Protein AF-A0A7C7WTD2-F1 (afdb_monomer_lite)

Radius of gyration: 19.07 Å; chains: 1; bounding box: 43×32×50 Å

Foldseek 3Di:
DLDDDDCCQFFNPDVVLVVQPQAFDPDDDDDDPVNPRGGRHGRPWDWFQADPVRTTGTPVCVPVSPCVVVDDDDPPDDDPDDGRQLVVCCQFFVGSDPDGHGPQRVCCVPVNAPDPPDDSDDDDDDPPPD

Sequence (130 aa):
MSGGLSHIDSFDPKPRLAAEAGRPMPFQTERTMFNEDGNILPSPWEFTRYGQSGIPVSALFPHIGSVADELTIIRSMTAPFMEHAQANFYFHAGMPFNGFPSMGAWVTYGLGTENQNLPGYVVMLDDSAD

Secondary structure (DSSP, 8-state):
--S---GGGTT---HHHHHTTTSPPSSPPPP-SS---------SS-EEEETTTTEEEETT-TTGGGGGGG---------S---HHHHHHHHHHSSSSTTSPPHHHHHHHHH--S-SSS-S--PPPPTT--

pLDDT: mean 88.41, std 10.91, range [38.16, 97.5]

Structure (mmCIF, N/CA/C/O backbone):
data_AF-A0A7C7WTD2-F1
#
_entry.id   AF-A0A7C7WTD2-F1
#
loop_
_atom_site.group_PDB
_atom_site.id
_atom_site.type_symbol
_atom_site.label_atom_id
_atom_site.label_alt_id
_atom_site.label_comp_id
_atom_site.label_asym_id
_atom_site.label_entity_id
_atom_site.label_seq_id
_atom_site.pdbx_PDB_ins_code
_atom_site.Cartn_x
_atom_site.Cartn_y
_atom_site.Cartn_z
_atom_site.occupancy
_atom_site.B_iso_or_equiv
_atom_site.auth_seq_id
_atom_site.auth_comp_id
_atom_site.auth_asym_id
_atom_site.auth_atom_id
_atom_site.pdbx_PDB_model_num
ATOM 1 N N . MET A 1 1 ? 5.281 -3.743 13.782 1.00 48.59 1 MET A N 1
ATOM 2 C CA . MET A 1 1 ? 5.726 -3.972 12.383 1.00 48.59 1 MET A CA 1
ATOM 3 C C . MET A 1 1 ? 6.275 -2.679 11.781 1.00 48.59 1 MET A C 1
ATOM 5 O O . MET A 1 1 ? 5.511 -1.800 11.403 1.00 48.59 1 MET A O 1
ATOM 9 N N . SER A 1 2 ? 7.603 -2.541 11.735 1.00 60.09 2 SER A N 1
ATOM 10 C CA . SER A 1 2 ? 8.259 -1.472 10.972 1.00 60.09 2 SER A CA 1
ATOM 11 C C . SER A 1 2 ? 8.336 -1.912 9.512 1.00 60.09 2 SER A C 1
ATOM 13 O O . SER A 1 2 ? 9.241 -2.643 9.121 1.00 60.09 2 SER A O 1
ATOM 15 N N . GLY A 1 3 ? 7.306 -1.587 8.738 1.00 67.12 3 GLY A N 1
ATOM 16 C CA . GLY A 1 3 ? 7.236 -1.936 7.324 1.00 67.12 3 GLY A CA 1
ATOM 17 C C . GLY A 1 3 ? 5.846 -2.364 6.884 1.00 67.12 3 GLY A C 1
ATOM 18 O O . GLY A 1 3 ? 4.948 -2.604 7.688 1.00 67.12 3 GLY A O 1
ATOM 19 N N . GLY A 1 4 ? 5.685 -2.458 5.572 1.00 77.38 4 GLY A N 1
ATOM 20 C CA . GLY A 1 4 ? 4.455 -2.885 4.933 1.00 77.38 4 GLY A CA 1
ATOM 21 C C . GLY A 1 4 ? 4.760 -3.823 3.782 1.00 77.38 4 GLY A C 1
ATOM 22 O O . GLY A 1 4 ? 5.856 -3.832 3.222 1.00 77.38 4 GLY A O 1
ATOM 23 N N . LEU A 1 5 ? 3.759 -4.611 3.431 1.00 86.56 5 LEU A N 1
ATOM 24 C CA . LEU A 1 5 ? 3.764 -5.390 2.211 1.00 86.56 5 LEU A CA 1
ATOM 25 C C . LEU A 1 5 ? 3.877 -4.448 0.996 1.00 86.56 5 LEU A C 1
ATOM 27 O O . LEU A 1 5 ? 3.161 -3.450 0.895 1.00 86.56 5 LEU A O 1
ATOM 31 N N . SER A 1 6 ? 4.759 -4.786 0.059 1.00 91.19 6 SER A N 1
ATOM 32 C CA . SER A 1 6 ? 4.933 -4.041 -1.187 1.00 91.19 6 SER A CA 1
ATOM 33 C C . SER A 1 6 ? 3.652 -4.073 -2.031 1.00 91.19 6 SER A C 1
ATOM 35 O O . SER A 1 6 ? 3.179 -5.131 -2.451 1.00 91.19 6 SER A O 1
ATOM 37 N N . HIS A 1 7 ? 3.073 -2.902 -2.300 1.00 92.44 7 HIS A N 1
ATOM 38 C CA . HIS A 1 7 ? 1.828 -2.788 -3.067 1.00 92.44 7 HIS A CA 1
ATOM 39 C C . HIS A 1 7 ? 1.980 -3.284 -4.516 1.00 92.44 7 HIS A C 1
ATOM 41 O O . HIS A 1 7 ? 1.066 -3.930 -5.040 1.00 92.44 7 HIS A O 1
ATOM 47 N N . ILE A 1 8 ? 3.148 -3.043 -5.128 1.00 95.31 8 ILE A N 1
ATOM 48 C CA . ILE A 1 8 ? 3.474 -3.490 -6.491 1.00 95.31 8 ILE A CA 1
ATOM 49 C C . ILE A 1 8 ? 3.602 -5.009 -6.604 1.00 95.31 8 ILE A C 1
ATOM 51 O O . ILE A 1 8 ? 3.392 -5.547 -7.687 1.00 95.31 8 ILE A O 1
ATOM 55 N N . ASP A 1 9 ? 3.887 -5.683 -5.488 1.00 95.94 9 ASP A N 1
ATOM 56 C CA . ASP A 1 9 ? 3.995 -7.140 -5.396 1.00 95.94 9 ASP A CA 1
ATOM 57 C C . ASP A 1 9 ? 2.685 -7.817 -4.996 1.00 95.94 9 ASP A C 1
ATOM 59 O O . ASP A 1 9 ? 2.628 -9.041 -4.949 1.00 95.94 9 ASP A O 1
ATOM 63 N N . SER A 1 10 ? 1.635 -7.041 -4.711 1.00 95.31 10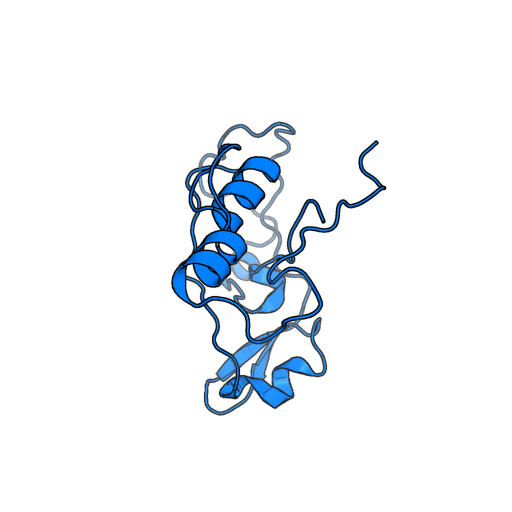 SER A N 1
ATOM 64 C CA . SER A 1 10 ? 0.427 -7.553 -4.057 1.00 95.31 10 SER A CA 1
ATOM 65 C C . SER A 1 10 ? -0.822 -7.393 -4.904 1.00 95.31 10 SER A C 1
ATOM 67 O O . SER A 1 10 ? -1.360 -8.375 -5.414 1.00 95.31 10 SER A O 1
ATOM 69 N N . PHE A 1 11 ? -1.268 -6.147 -5.080 1.00 95.62 11 PHE A N 1
ATOM 70 C CA . PHE A 1 11 ? -2.550 -5.830 -5.714 1.00 95.62 11 PHE A CA 1
ATOM 71 C C . PHE A 1 11 ? -2.427 -4.770 -6.807 1.00 95.62 11 PHE A C 1
ATOM 73 O O . PHE A 1 11 ? -3.434 -4.403 -7.403 1.00 95.62 11 PHE A O 1
ATOM 80 N N . ASP A 1 12 ? -1.231 -4.236 -7.068 1.00 95.50 12 ASP A N 1
ATOM 81 C CA . ASP A 1 12 ? -1.025 -3.125 -8.000 1.00 95.50 12 ASP A CA 1
ATOM 82 C C . ASP A 1 12 ? 0.201 -3.339 -8.905 1.00 95.50 12 ASP A C 1
ATOM 84 O O . ASP A 1 12 ? 1.151 -2.551 -8.859 1.00 95.50 12 ASP A O 1
ATOM 88 N N . PRO A 1 13 ? 0.199 -4.399 -9.742 1.00 95.69 13 PRO A N 1
ATOM 89 C CA . PRO A 1 13 ? 1.320 -4.678 -10.626 1.00 95.69 13 PRO A CA 1
ATOM 90 C C . PRO A 1 13 ? 1.576 -3.486 -11.547 1.00 95.69 13 PRO A C 1
ATOM 92 O O . PRO A 1 13 ? 0.646 -2.902 -12.115 1.00 95.69 13 PRO A O 1
ATOM 95 N N . LYS A 1 14 ? 2.853 -3.140 -11.723 1.00 95.50 14 LYS A N 1
ATOM 96 C CA . LYS A 1 14 ? 3.305 -2.046 -12.591 1.00 95.50 14 LYS A CA 1
ATOM 97 C C . LYS A 1 14 ? 3.999 -2.629 -13.828 1.00 95.50 14 LYS A C 1
ATOM 99 O O . LYS A 1 14 ? 5.190 -2.923 -13.759 1.00 95.50 14 LYS A O 1
ATOM 104 N N . PRO A 1 15 ? 3.313 -2.762 -14.984 1.00 94.88 15 PRO A N 1
ATOM 105 C CA . PRO A 1 15 ? 3.875 -3.420 -16.171 1.00 94.88 15 PRO A CA 1
ATOM 106 C C . PRO A 1 15 ? 5.187 -2.807 -16.675 1.00 94.88 15 PRO A C 1
ATOM 108 O O . PRO A 1 15 ? 6.030 -3.509 -17.228 1.00 94.88 15 PRO A O 1
ATOM 111 N N . ARG A 1 16 ? 5.392 -1.502 -16.447 1.00 95.56 16 ARG A N 1
ATOM 112 C CA . ARG A 1 16 ? 6.645 -0.819 -16.793 1.00 95.56 16 ARG A CA 1
ATOM 113 C C . ARG A 1 16 ? 7.862 -1.378 -16.053 1.00 95.56 16 ARG A C 1
ATOM 115 O O . ARG A 1 16 ? 8.929 -1.412 -16.647 1.00 95.56 16 ARG A O 1
ATOM 122 N N . LEU A 1 17 ? 7.703 -1.870 -14.819 1.00 95.12 17 LEU A N 1
ATOM 123 C CA . LEU A 1 17 ? 8.809 -2.485 -14.075 1.00 95.12 17 LEU A CA 1
ATOM 124 C C . LEU A 1 17 ? 9.313 -3.758 -14.767 1.00 95.12 17 LEU A C 1
ATOM 126 O O . LEU A 1 17 ? 10.513 -3.994 -14.813 1.00 95.12 17 LEU A O 1
ATOM 130 N N . ALA A 1 18 ? 8.411 -4.542 -15.366 1.00 95.06 18 ALA A N 1
ATOM 131 C CA . ALA A 1 18 ? 8.780 -5.702 -16.176 1.00 95.06 18 ALA A CA 1
ATOM 132 C C . ALA A 1 18 ? 9.401 -5.301 -17.520 1.00 95.06 18 ALA A C 1
ATOM 134 O O . ALA A 1 18 ? 10.405 -5.875 -17.929 1.00 95.06 18 ALA A O 1
ATOM 135 N N . ALA A 1 19 ? 8.841 -4.293 -18.194 1.00 96.62 19 ALA A N 1
ATOM 136 C CA . ALA A 1 19 ? 9.348 -3.830 -19.487 1.00 96.62 19 ALA A CA 1
ATOM 137 C C . ALA A 1 19 ? 10.749 -3.192 -19.405 1.00 96.62 19 ALA A C 1
ATOM 139 O O . ALA A 1 19 ? 11.513 -3.236 -20.370 1.00 96.62 19 ALA A O 1
ATOM 140 N N . GLU A 1 20 ? 11.077 -2.579 -18.269 1.00 96.50 20 GLU A N 1
ATOM 141 C CA . GLU A 1 20 ? 12.330 -1.856 -18.039 1.00 96.50 20 GLU A CA 1
ATOM 142 C C . GLU A 1 20 ? 13.280 -2.614 -17.089 1.00 96.50 20 GLU A C 1
ATOM 144 O O . GLU A 1 20 ? 14.278 -2.052 -16.643 1.00 96.50 20 GLU A O 1
ATOM 149 N N . ALA A 1 21 ? 13.003 -3.892 -16.804 1.00 96.19 21 ALA A N 1
ATOM 150 C CA . ALA A 1 21 ? 13.777 -4.714 -15.876 1.00 96.19 21 ALA A CA 1
ATOM 151 C C . ALA A 1 21 ? 15.287 -4.685 -16.179 1.00 96.19 21 ALA A C 1
ATOM 153 O O . ALA A 1 21 ? 15.720 -4.851 -17.322 1.00 96.19 21 ALA A O 1
ATOM 154 N N . GLY A 1 22 ? 16.097 -4.472 -15.140 1.00 95.50 22 GLY A N 1
ATOM 155 C CA . GLY A 1 22 ? 17.556 -4.420 -15.235 1.00 95.50 22 GLY A CA 1
ATOM 156 C C . GLY A 1 22 ? 18.130 -3.116 -15.802 1.00 95.50 22 GLY A C 1
ATOM 157 O O . GLY A 1 22 ? 19.351 -2.979 -15.848 1.00 95.50 22 GLY A O 1
ATOM 158 N N . ARG A 1 23 ? 17.298 -2.149 -16.208 1.00 95.25 23 ARG A N 1
ATOM 159 C CA . ARG A 1 23 ? 17.757 -0.804 -16.594 1.00 95.25 23 ARG A CA 1
ATOM 160 C C . ARG A 1 23 ? 17.970 0.077 -15.357 1.00 95.25 23 ARG A C 1
ATOM 162 O O . ARG A 1 23 ? 17.316 -0.160 -14.341 1.00 95.25 23 ARG A O 1
ATOM 169 N N . PRO A 1 24 ? 18.833 1.103 -15.431 1.00 92.19 24 PRO A N 1
ATOM 170 C CA . PRO A 1 24 ? 18.913 2.113 -14.381 1.00 92.19 24 PRO A CA 1
ATOM 171 C C . PRO A 1 24 ? 17.598 2.898 -14.272 1.00 92.19 24 PRO A C 1
ATOM 173 O O . PRO A 1 24 ? 16.812 2.950 -15.224 1.00 92.19 24 PRO A O 1
ATOM 176 N N . MET A 1 25 ? 17.375 3.537 -13.123 1.00 89.50 25 MET A N 1
ATOM 177 C CA . MET A 1 25 ? 16.205 4.389 -12.905 1.00 89.50 25 MET A CA 1
ATOM 178 C C . MET A 1 25 ? 16.154 5.526 -13.945 1.00 89.50 25 MET A C 1
ATOM 180 O O . MET A 1 25 ? 17.160 6.202 -14.167 1.00 89.50 25 MET A O 1
ATOM 184 N N . PRO A 1 26 ? 15.000 5.770 -14.597 1.00 89.50 26 PRO A N 1
ATOM 185 C CA . PRO A 1 26 ? 14.894 6.728 -15.699 1.00 89.50 26 PRO A CA 1
ATOM 186 C C . PRO A 1 26 ? 14.736 8.180 -15.215 1.00 89.50 26 PRO A C 1
ATOM 188 O O . PRO A 1 26 ? 14.481 9.077 -16.016 1.00 89.50 26 PRO A O 1
ATOM 191 N N . PHE A 1 27 ? 14.842 8.411 -13.908 1.00 87.69 27 PHE A N 1
ATOM 192 C CA . PHE A 1 27 ? 14.737 9.708 -13.253 1.00 87.69 27 PHE A CA 1
ATOM 193 C C . PHE A 1 27 ? 15.761 9.807 -12.125 1.00 87.69 27 PHE A C 1
ATOM 195 O O . PHE A 1 27 ? 16.271 8.796 -11.643 1.00 87.69 27 PHE A O 1
ATOM 202 N N . GLN A 1 28 ? 16.041 11.039 -11.705 1.00 83.81 28 GLN A N 1
ATOM 203 C CA . GLN A 1 28 ? 16.907 11.296 -10.567 1.00 83.81 28 GLN A CA 1
ATOM 204 C C . GLN A 1 28 ? 16.250 10.764 -9.291 1.00 83.81 28 GLN A C 1
ATOM 206 O O . GLN A 1 28 ? 15.139 11.156 -8.938 1.00 83.81 28 GLN A O 1
ATOM 211 N N . THR A 1 29 ? 16.940 9.848 -8.629 1.00 79.19 29 THR A N 1
ATOM 212 C CA . THR A 1 29 ? 16.598 9.322 -7.313 1.00 79.19 29 THR A CA 1
ATOM 213 C C . THR A 1 29 ? 16.949 10.356 -6.249 1.00 79.19 29 THR A C 1
ATOM 215 O O . THR A 1 29 ? 18.011 10.984 -6.275 1.00 79.19 29 THR A O 1
ATOM 218 N N . GLU A 1 30 ? 16.024 10.573 -5.318 1.00 77.88 30 GLU A N 1
ATOM 219 C CA . GLU A 1 30 ? 16.299 11.386 -4.139 1.00 77.88 30 GLU A CA 1
ATOM 220 C C . GLU A 1 30 ? 17.235 10.626 -3.203 1.00 77.88 30 GLU A C 1
ATOM 222 O O . GLU A 1 30 ? 17.153 9.404 -3.064 1.00 77.88 30 GLU A O 1
ATOM 227 N N . ARG A 1 31 ? 18.126 11.363 -2.539 1.00 73.12 31 ARG A N 1
ATOM 228 C CA . ARG A 1 31 ? 19.125 10.773 -1.651 1.00 73.12 31 ARG A CA 1
ATOM 229 C C . ARG A 1 31 ? 18.433 10.079 -0.472 1.00 73.12 31 ARG A C 1
ATOM 231 O O . ARG A 1 31 ? 17.762 10.736 0.321 1.00 73.12 31 ARG A O 1
ATOM 238 N N . THR A 1 32 ? 18.636 8.773 -0.325 1.00 71.94 32 THR A N 1
ATOM 239 C CA . THR A 1 32 ? 18.149 7.996 0.825 1.00 71.94 32 THR A CA 1
ATOM 240 C C . THR A 1 32 ? 19.272 7.776 1.846 1.00 71.94 32 THR A C 1
ATOM 242 O O . THR A 1 32 ? 20.418 8.191 1.652 1.00 71.94 32 THR A O 1
ATOM 245 N N . MET A 1 33 ? 18.968 7.126 2.973 1.00 64.38 33 MET A N 1
ATOM 246 C CA . MET A 1 33 ? 19.981 6.788 3.980 1.00 64.38 33 MET A CA 1
ATOM 247 C C . MET A 1 33 ? 21.064 5.846 3.423 1.00 64.38 33 MET A C 1
ATOM 249 O O . MET A 1 33 ? 22.231 5.983 3.783 1.00 64.38 33 MET A O 1
ATOM 253 N N . PHE A 1 34 ? 20.688 4.937 2.516 1.00 70.38 34 PHE A N 1
ATOM 254 C CA . PHE A 1 34 ? 21.571 3.893 1.986 1.00 70.38 34 PHE A CA 1
ATOM 255 C C . PHE A 1 34 ? 22.242 4.282 0.657 1.00 70.38 34 PHE A C 1
ATOM 257 O O . PHE A 1 34 ? 23.377 3.886 0.428 1.00 70.38 34 PHE A O 1
ATOM 264 N N . ASN A 1 35 ? 21.604 5.119 -0.176 1.00 69.25 35 ASN A N 1
ATOM 265 C CA . ASN A 1 35 ? 22.139 5.606 -1.466 1.00 69.25 35 ASN A CA 1
ATOM 266 C C . ASN A 1 35 ? 22.658 4.519 -2.422 1.00 69.25 35 ASN A C 1
ATOM 268 O O . ASN A 1 35 ? 23.561 4.769 -3.220 1.00 69.25 35 ASN A O 1
ATOM 272 N N . GLU A 1 36 ? 22.081 3.323 -2.359 1.00 72.31 36 GLU A N 1
ATOM 273 C CA . GLU A 1 36 ? 22.340 2.253 -3.316 1.00 72.31 36 GLU A CA 1
ATOM 274 C C . GLU A 1 36 ? 21.230 2.239 -4.366 1.00 72.31 36 GLU A C 1
ATOM 276 O O . GLU A 1 36 ? 20.239 1.515 -4.254 1.00 72.31 36 GLU A O 1
ATOM 281 N N . ASP A 1 37 ? 21.384 3.079 -5.389 1.00 75.00 37 ASP A N 1
ATOM 282 C CA . ASP A 1 37 ? 20.459 3.101 -6.518 1.00 75.00 37 ASP A CA 1
ATOM 283 C C . ASP A 1 37 ? 20.696 1.869 -7.399 1.00 75.00 37 ASP A C 1
ATOM 285 O O . ASP A 1 37 ? 21.594 1.824 -8.242 1.00 75.00 37 ASP A O 1
ATOM 289 N N . GLY A 1 38 ? 19.895 0.833 -7.158 1.00 84.19 38 GLY A N 1
ATOM 290 C CA . GLY A 1 38 ? 19.864 -0.373 -7.975 1.00 84.19 38 GLY A CA 1
ATOM 291 C C . GLY A 1 38 ? 19.200 -0.163 -9.340 1.00 84.19 38 GLY A C 1
ATOM 292 O O . GLY A 1 38 ? 18.610 0.875 -9.646 1.00 84.19 38 GLY A O 1
ATOM 293 N N . ASN A 1 39 ? 19.259 -1.206 -10.166 1.00 92.00 39 ASN A N 1
ATOM 294 C CA . ASN A 1 39 ? 18.470 -1.269 -11.393 1.00 92.00 39 ASN A CA 1
ATOM 295 C C . ASN A 1 39 ? 16.995 -1.563 -11.082 1.00 92.00 39 ASN A C 1
ATOM 297 O O . ASN A 1 39 ? 16.661 -2.121 -10.038 1.00 92.00 39 ASN A O 1
ATOM 301 N N . ILE A 1 40 ? 16.116 -1.240 -12.029 1.00 93.31 40 ILE A N 1
ATOM 302 C CA . ILE A 1 40 ? 14.684 -1.530 -11.955 1.00 93.31 40 ILE A CA 1
ATOM 303 C C . ILE A 1 40 ? 14.472 -3.035 -11.772 1.00 93.31 40 ILE A C 1
ATOM 305 O O . ILE A 1 40 ? 14.917 -3.844 -12.594 1.00 93.31 40 ILE A O 1
ATOM 309 N N . LEU A 1 41 ? 13.744 -3.393 -10.715 1.00 93.44 41 LEU A N 1
ATOM 310 C CA . LEU A 1 41 ? 13.347 -4.762 -10.418 1.00 93.44 41 LEU A CA 1
ATOM 311 C C . LEU A 1 41 ? 11.847 -4.943 -10.693 1.00 93.44 41 LEU A C 1
ATOM 313 O O . LEU A 1 41 ? 11.032 -4.177 -10.168 1.00 93.44 41 LEU A O 1
ATOM 317 N N . PRO A 1 42 ? 11.457 -5.933 -11.512 1.00 95.00 42 PRO A N 1
ATOM 318 C CA . PRO A 1 42 ? 10.063 -6.322 -11.624 1.00 95.00 42 PRO A CA 1
ATOM 319 C C . PRO A 1 42 ? 9.597 -7.027 -10.353 1.00 95.00 42 PRO A C 1
ATOM 321 O O . PRO A 1 42 ? 10.403 -7.569 -9.596 1.00 95.00 42 PRO A O 1
ATOM 324 N N . SER A 1 43 ? 8.278 -7.082 -10.167 1.00 95.62 43 SER A N 1
ATOM 325 C CA . SER A 1 43 ? 7.713 -7.993 -9.177 1.00 95.62 43 SER A CA 1
ATOM 326 C C . SER A 1 43 ? 8.133 -9.431 -9.510 1.00 95.62 43 SER A C 1
ATOM 328 O O . SER A 1 43 ? 8.014 -9.829 -10.674 1.00 95.62 43 SER A O 1
ATOM 330 N N . PRO A 1 44 ? 8.611 -10.221 -8.533 1.00 94.62 44 PRO A N 1
ATOM 331 C CA . PRO A 1 44 ? 8.978 -11.615 -8.761 1.00 94.62 44 PRO A CA 1
ATOM 332 C C . PRO A 1 44 ? 7.755 -12.543 -8.817 1.00 94.62 44 PRO A C 1
ATOM 334 O O . PRO A 1 44 ? 7.909 -13.743 -9.032 1.00 94.62 44 PRO A O 1
ATOM 337 N N . TRP A 1 45 ? 6.550 -12.009 -8.599 1.00 95.94 45 TRP A N 1
ATOM 338 C CA . TRP A 1 45 ? 5.321 -12.783 -8.497 1.00 95.94 45 TRP A CA 1
ATOM 339 C C . TRP A 1 45 ? 4.473 -12.678 -9.759 1.00 95.94 45 TRP A C 1
ATOM 341 O O . TRP A 1 45 ? 4.358 -11.620 -10.381 1.00 95.94 45 TRP A O 1
ATOM 351 N N . GLU A 1 46 ? 3.824 -13.784 -10.109 1.00 95.75 46 GLU A N 1
ATOM 352 C CA . GLU A 1 46 ? 2.799 -13.793 -11.145 1.00 95.75 46 GLU A CA 1
ATOM 353 C C . GLU A 1 46 ? 1.488 -13.207 -10.617 1.00 95.75 46 GLU A C 1
ATOM 355 O O . GLU A 1 46 ? 1.144 -13.355 -9.441 1.00 95.75 46 GLU A O 1
ATOM 360 N N . PHE A 1 47 ? 0.735 -12.562 -11.508 1.00 97.31 47 PHE A N 1
ATOM 361 C CA . PHE A 1 47 ? -0.547 -11.943 -11.188 1.00 97.31 47 PHE A CA 1
ATOM 362 C C . PHE A 1 47 ? -1.662 -12.587 -11.994 1.00 97.31 47 PHE A C 1
ATOM 364 O O . PHE A 1 47 ? -1.597 -12.657 -13.221 1.00 97.31 47 PHE A O 1
ATOM 371 N N . THR A 1 48 ? -2.729 -12.965 -11.300 1.00 97.31 48 THR A N 1
ATOM 372 C CA . THR A 1 48 ? -3.962 -13.454 -11.917 1.00 97.31 48 THR A CA 1
ATOM 373 C C . THR A 1 48 ? -5.073 -12.439 -11.683 1.00 97.31 48 THR A C 1
ATOM 375 O O . THR A 1 48 ? -5.161 -11.837 -10.614 1.00 97.31 48 THR A O 1
ATOM 378 N N . ARG A 1 49 ? -5.906 -12.195 -12.700 1.00 96.94 49 ARG A N 1
ATOM 379 C CA . ARG A 1 49 ? -7.105 -11.360 -12.554 1.00 96.94 49 ARG A CA 1
ATOM 380 C C . ARG A 1 49 ? -8.246 -12.216 -12.035 1.00 96.94 49 ARG A C 1
ATOM 382 O O . ARG A 1 49 ? -8.528 -13.261 -12.615 1.00 96.94 49 ARG A O 1
ATOM 389 N N . TYR A 1 50 ? -8.899 -11.748 -10.982 1.00 97.25 50 TYR A N 1
ATOM 390 C CA . TYR A 1 50 ? -9.987 -12.466 -10.330 1.00 97.25 50 TYR A CA 1
ATOM 391 C C . TYR A 1 50 ? -11.299 -11.689 -10.382 1.00 97.25 50 TYR A C 1
ATOM 393 O O . TYR A 1 50 ? -11.300 -10.460 -10.474 1.00 97.25 50 TYR A O 1
ATOM 401 N N . GLY A 1 51 ? -12.401 -12.435 -10.287 1.00 95.56 51 GLY A N 1
ATOM 402 C CA . GLY A 1 51 ? -13.748 -11.885 -10.188 1.00 95.56 51 GLY A CA 1
ATOM 403 C C . GLY A 1 51 ? -14.198 -11.096 -11.419 1.00 95.56 51 GLY A C 1
ATOM 404 O O . GLY A 1 51 ? -13.546 -11.080 -12.466 1.00 95.56 51 GLY A O 1
ATOM 405 N N . GLN A 1 52 ? -15.336 -10.427 -11.283 1.00 96.88 52 GLN A N 1
ATOM 406 C CA . GLN A 1 52 ? -15.862 -9.488 -12.274 1.00 96.88 52 GLN A CA 1
ATOM 407 C C . GLN A 1 52 ? -15.113 -8.152 -12.254 1.00 96.88 52 GLN A C 1
ATOM 409 O O . GLN A 1 52 ? -14.979 -7.497 -13.287 1.00 96.88 52 GLN A O 1
ATOM 414 N N . SER A 1 53 ? -14.588 -7.767 -11.091 1.00 95.50 53 SER A N 1
ATOM 415 C CA . SER A 1 53 ? -13.746 -6.585 -10.901 1.00 95.50 53 SER A CA 1
ATOM 416 C C . SER A 1 53 ? -12.429 -6.668 -11.679 1.00 95.50 53 SER A C 1
ATOM 418 O O . SER A 1 53 ? -11.823 -5.640 -11.992 1.00 95.50 53 SER A O 1
ATOM 420 N N . GLY A 1 54 ? -11.968 -7.883 -12.005 1.00 96.31 54 GLY A N 1
ATOM 421 C CA . GLY A 1 54 ? -10.726 -8.115 -12.736 1.00 96.31 54 GLY A CA 1
ATOM 422 C C . GLY A 1 54 ? -9.488 -7.643 -11.972 1.00 96.31 54 GLY A C 1
ATOM 423 O O . GLY A 1 54 ? -8.460 -7.340 -12.601 1.00 96.31 54 GLY A O 1
ATOM 424 N N . ILE A 1 55 ? -9.588 -7.548 -10.639 1.00 96.56 55 ILE A N 1
ATOM 425 C CA . ILE A 1 55 ? -8.500 -7.109 -9.766 1.00 96.56 55 ILE A CA 1
ATOM 426 C C . ILE A 1 55 ? -7.331 -8.088 -9.931 1.00 96.56 55 ILE A C 1
ATOM 428 O O . ILE A 1 55 ? -7.509 -9.297 -9.758 1.00 96.56 55 ILE A O 1
ATOM 432 N N . PRO A 1 56 ? -6.132 -7.596 -10.295 1.00 96.56 56 PRO A N 1
ATOM 433 C CA . PRO A 1 56 ? -4.942 -8.426 -10.323 1.00 96.56 56 PRO A CA 1
ATOM 434 C C . PRO A 1 56 ? -4.490 -8.719 -8.890 1.00 96.56 56 PRO A C 1
ATOM 436 O O . PRO A 1 56 ? -4.265 -7.794 -8.109 1.00 96.56 56 PRO A O 1
ATOM 439 N N . VAL A 1 57 ? -4.326 -9.998 -8.570 1.00 97.06 57 VAL A N 1
ATOM 440 C CA . VAL A 1 57 ? -3.829 -10.470 -7.275 1.00 97.06 57 VAL A CA 1
ATOM 441 C C . VAL A 1 57 ? -2.593 -11.328 -7.510 1.00 97.06 57 VAL A C 1
ATOM 443 O O . VAL A 1 57 ? -2.583 -12.195 -8.388 1.00 97.06 57 VAL A O 1
ATOM 446 N N . SER A 1 58 ? -1.548 -11.042 -6.742 1.00 97.00 58 SER A N 1
ATOM 447 C CA . SER A 1 58 ? -0.290 -11.782 -6.751 1.00 97.00 58 SER A CA 1
ATOM 448 C C . SER A 1 58 ? -0.458 -13.213 -6.244 1.00 97.00 58 SER A C 1
ATOM 450 O O . SER A 1 58 ? -1.239 -13.469 -5.323 1.00 97.00 58 SER A O 1
ATOM 452 N N . ALA A 1 59 ? 0.344 -14.134 -6.780 1.00 96.62 59 ALA A N 1
ATOM 453 C CA . ALA A 1 59 ? 0.464 -15.510 -6.298 1.00 96.62 59 ALA A CA 1
ATOM 454 C C . ALA A 1 59 ? 0.860 -15.614 -4.807 1.00 96.62 59 ALA A C 1
ATOM 456 O O . ALA A 1 59 ? 0.667 -16.667 -4.200 1.00 96.62 59 ALA A O 1
ATOM 457 N N . LEU A 1 60 ? 1.337 -14.519 -4.193 1.00 95.25 60 LEU A N 1
ATOM 458 C CA . LEU A 1 60 ? 1.501 -14.385 -2.738 1.00 95.25 60 LEU A CA 1
ATOM 459 C C . LEU A 1 60 ? 0.213 -14.644 -1.945 1.00 95.25 60 LEU A C 1
ATOM 461 O O . LEU A 1 60 ? 0.281 -15.046 -0.784 1.00 95.25 60 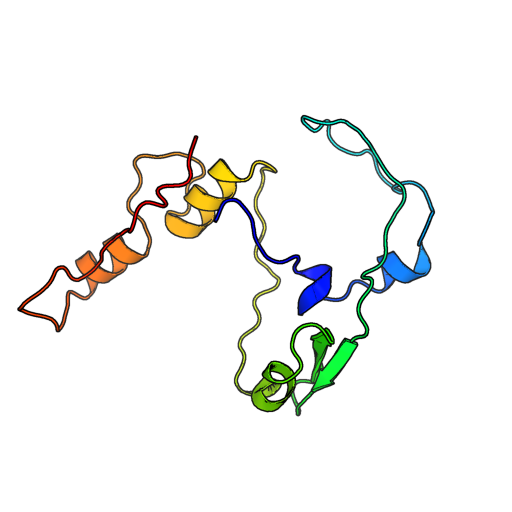LEU A O 1
ATOM 465 N N . PHE A 1 61 ? -0.954 -14.405 -2.546 1.00 94.75 61 PHE A N 1
ATOM 466 C CA . PHE A 1 61 ? -2.247 -14.503 -1.877 1.00 94.75 61 PHE A CA 1
ATOM 467 C C . PHE A 1 61 ? -3.135 -15.574 -2.522 1.00 94.75 61 PHE A C 1
ATOM 469 O O . PHE A 1 61 ? -4.141 -15.239 -3.156 1.00 94.75 61 PHE A O 1
ATOM 476 N N . PRO A 1 62 ? -2.824 -16.870 -2.326 1.00 91.12 62 PRO A N 1
ATOM 477 C CA . PRO A 1 62 ? -3.467 -17.972 -3.048 1.00 91.12 62 PRO A CA 1
ATOM 478 C C . PRO A 1 62 ? -4.984 -18.054 -2.831 1.00 91.12 62 PRO A C 1
ATOM 480 O O . PRO A 1 62 ? -5.701 -18.609 -3.660 1.00 91.12 62 PRO A O 1
ATOM 483 N N . HIS A 1 63 ? -5.483 -17.494 -1.726 1.00 95.69 63 HIS A N 1
ATOM 484 C CA . HIS A 1 63 ? -6.899 -17.539 -1.366 1.00 95.69 63 HIS A CA 1
ATOM 485 C C . HIS A 1 63 ? -7.610 -16.187 -1.489 1.00 95.69 63 HIS A C 1
ATOM 487 O O . HIS A 1 63 ? -8.820 -16.167 -1.697 1.00 95.69 63 HIS A O 1
ATOM 493 N N . ILE A 1 64 ? -6.892 -15.059 -1.427 1.00 96.19 64 ILE A N 1
ATOM 494 C CA . ILE A 1 64 ? -7.518 -13.722 -1.453 1.00 96.19 64 ILE A CA 1
ATOM 495 C C . ILE A 1 64 ? -8.158 -13.432 -2.811 1.00 96.19 64 ILE A C 1
ATOM 497 O O . ILE A 1 64 ? -9.212 -12.806 -2.865 1.00 96.19 64 ILE A O 1
ATOM 501 N N . GLY A 1 65 ? -7.582 -13.944 -3.903 1.00 94.62 65 GLY A N 1
ATOM 502 C CA . GLY A 1 65 ? -8.182 -13.808 -5.232 1.00 94.62 65 GLY A CA 1
ATOM 503 C C . GLY A 1 65 ? -9.621 -14.334 -5.308 1.00 94.62 65 GLY A C 1
ATOM 504 O O . GLY A 1 65 ? -10.434 -13.775 -6.037 1.00 94.62 65 GLY A O 1
ATOM 505 N N . SER A 1 66 ? -9.983 -15.349 -4.511 1.00 95.69 66 SER A N 1
ATOM 506 C CA . SER A 1 66 ? -11.339 -15.927 -4.525 1.00 95.69 66 SER A CA 1
ATOM 507 C C . SER A 1 66 ? -12.441 -14.968 -4.059 1.00 95.69 66 SER A C 1
ATOM 509 O O . SER A 1 66 ? -13.594 -15.160 -4.432 1.00 95.69 66 SER A O 1
ATOM 511 N N . VAL A 1 67 ? -12.082 -13.921 -3.311 1.00 96.81 67 VAL A N 1
ATOM 512 C CA . VAL A 1 67 ? -13.005 -12.902 -2.784 1.00 96.81 67 VAL A CA 1
ATOM 513 C C . VAL A 1 67 ? -12.753 -11.524 -3.398 1.00 96.81 67 VAL A C 1
ATOM 515 O O . VAL A 1 67 ? -13.136 -10.514 -2.822 1.00 96.81 67 VAL A O 1
ATOM 518 N N . ALA A 1 68 ? -12.099 -11.452 -4.564 1.00 96.25 68 ALA A N 1
ATOM 519 C CA . ALA A 1 68 ? -11.676 -10.186 -5.169 1.00 96.25 68 ALA A CA 1
ATOM 520 C C . ALA A 1 68 ? -12.807 -9.154 -5.321 1.00 96.25 68 ALA A C 1
ATOM 522 O O . ALA A 1 68 ? -12.583 -7.972 -5.079 1.00 96.25 68 ALA A O 1
ATOM 523 N N . ASP A 1 69 ? -14.022 -9.593 -5.655 1.00 97.44 69 ASP A N 1
ATOM 524 C CA . ASP A 1 69 ? -15.179 -8.705 -5.836 1.00 97.44 69 ASP A CA 1
ATOM 525 C C . ASP A 1 69 ? -15.746 -8.144 -4.518 1.00 97.44 69 ASP A C 1
ATOM 527 O O . ASP A 1 69 ? -16.524 -7.194 -4.539 1.00 97.44 69 ASP A O 1
ATOM 531 N N . GLU A 1 70 ? -15.332 -8.689 -3.373 1.00 97.50 70 GLU A N 1
ATOM 532 C CA . GLU A 1 70 ? -15.672 -8.185 -2.036 1.00 97.50 70 GLU A CA 1
ATOM 533 C C . GLU A 1 70 ? -14.594 -7.232 -1.487 1.00 97.50 70 GLU A C 1
ATOM 535 O O . GLU A 1 70 ? -14.773 -6.606 -0.440 1.00 97.50 70 GLU A O 1
ATOM 540 N N . LEU A 1 71 ? -13.461 -7.096 -2.185 1.00 95.62 71 LEU A N 1
ATOM 541 C CA . LEU A 1 71 ? -12.359 -6.242 -1.761 1.00 95.62 71 LEU A CA 1
ATOM 542 C C . LEU A 1 71 ? -12.548 -4.804 -2.241 1.00 95.62 71 LEU A C 1
ATOM 544 O O . LEU A 1 71 ? -12.854 -4.532 -3.400 1.00 95.62 71 LEU A O 1
ATOM 548 N N . THR A 1 72 ? -12.226 -3.856 -1.362 1.00 95.50 72 THR A N 1
ATOM 549 C CA . THR A 1 72 ? -11.993 -2.459 -1.744 1.00 95.50 72 THR A CA 1
ATOM 550 C C . THR A 1 72 ? -10.495 -2.185 -1.743 1.00 95.50 72 THR A C 1
ATOM 552 O O . THR A 1 72 ? -9.857 -2.199 -0.693 1.00 95.50 72 THR A O 1
ATOM 555 N N . ILE A 1 73 ? -9.924 -1.925 -2.921 1.00 94.00 73 ILE A N 1
ATOM 556 C CA . ILE A 1 73 ? -8.492 -1.641 -3.077 1.00 94.00 73 ILE A CA 1
ATOM 557 C C . ILE A 1 73 ? -8.279 -0.144 -3.311 1.00 94.00 73 ILE A C 1
ATOM 559 O O . ILE A 1 73 ? -8.676 0.396 -4.344 1.00 94.00 73 ILE A O 1
ATOM 563 N N . ILE A 1 74 ? -7.594 0.522 -2.380 1.00 93.81 74 ILE A N 1
ATOM 564 C CA . ILE A 1 74 ? -7.252 1.947 -2.478 1.00 93.81 74 ILE A CA 1
ATOM 565 C C . ILE A 1 74 ? -5.804 2.084 -2.964 1.00 93.81 74 ILE A C 1
ATO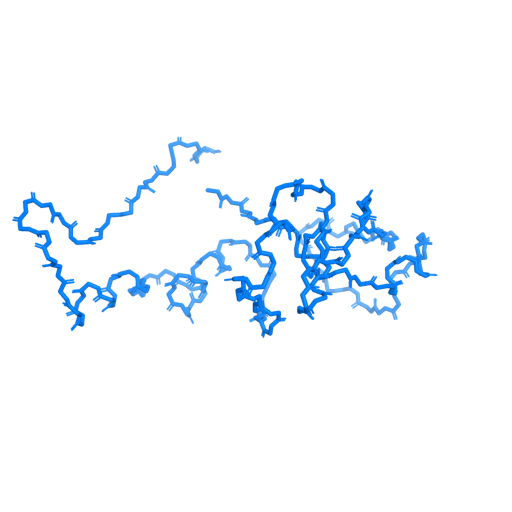M 567 O O . ILE A 1 74 ? -4.867 1.772 -2.236 1.00 93.81 74 ILE A O 1
ATOM 571 N N . ARG A 1 75 ? -5.614 2.571 -4.198 1.00 92.19 75 ARG A N 1
ATOM 572 C CA . ARG A 1 75 ? -4.283 2.795 -4.817 1.00 92.19 75 ARG A CA 1
ATOM 573 C C . ARG A 1 75 ? -3.861 4.263 -4.869 1.00 92.19 75 ARG A C 1
ATOM 575 O O . ARG A 1 75 ? -2.798 4.587 -5.382 1.00 92.19 75 ARG A O 1
ATOM 582 N N . SER A 1 76 ? -4.716 5.155 -4.382 1.00 92.69 76 SER A N 1
ATOM 583 C CA . SER A 1 76 ? -4.517 6.605 -4.432 1.00 92.69 76 SER A CA 1
ATOM 584 C C . SER A 1 76 ? -3.795 7.169 -3.206 1.00 92.69 76 SER A C 1
ATOM 586 O O . SER A 1 76 ? -3.639 8.381 -3.107 1.00 92.69 76 SER A O 1
ATOM 588 N N . MET A 1 77 ? -3.392 6.327 -2.251 1.00 89.81 77 MET A N 1
ATOM 589 C CA . MET A 1 77 ? -2.680 6.781 -1.058 1.00 89.81 77 MET A CA 1
ATOM 590 C C . MET A 1 77 ? -1.232 7.125 -1.402 1.00 89.81 77 MET A C 1
ATOM 592 O O . MET A 1 77 ? -0.499 6.303 -1.946 1.00 89.81 77 MET A O 1
ATOM 596 N N . THR A 1 78 ? -0.818 8.336 -1.049 1.00 89.69 78 THR A N 1
ATOM 597 C CA . THR A 1 78 ? 0.547 8.833 -1.237 1.00 89.69 78 THR A CA 1
ATOM 598 C C . THR A 1 78 ? 1.016 9.532 0.030 1.00 89.69 78 THR A C 1
ATOM 600 O O . THR A 1 78 ? 0.205 10.145 0.724 1.00 89.69 78 THR A O 1
ATOM 603 N N . ALA A 1 79 ? 2.319 9.503 0.293 1.00 89.12 79 ALA A N 1
ATOM 604 C CA . ALA A 1 79 ? 2.951 10.277 1.353 1.00 89.12 79 ALA A CA 1
ATOM 605 C C . ALA A 1 79 ? 4.055 11.169 0.757 1.00 89.12 79 ALA A C 1
ATOM 607 O O . ALA A 1 79 ? 4.733 10.739 -0.177 1.00 89.12 79 ALA A O 1
ATOM 608 N N . PRO A 1 80 ? 4.256 12.395 1.271 1.00 88.38 80 PRO A N 1
ATOM 609 C CA . PRO A 1 80 ? 5.292 13.306 0.780 1.00 88.38 80 PRO A CA 1
ATOM 610 C C . PRO A 1 80 ? 6.694 13.018 1.352 1.00 88.38 80 PRO A C 1
ATOM 612 O O . PRO A 1 80 ? 7.615 13.797 1.131 1.00 88.38 80 PRO A O 1
ATOM 615 N N . PHE A 1 81 ? 6.862 11.936 2.113 1.00 85.69 81 PHE A N 1
ATOM 616 C CA . PHE A 1 81 ? 8.108 11.547 2.778 1.00 85.69 81 PHE A CA 1
ATOM 617 C C . PHE A 1 81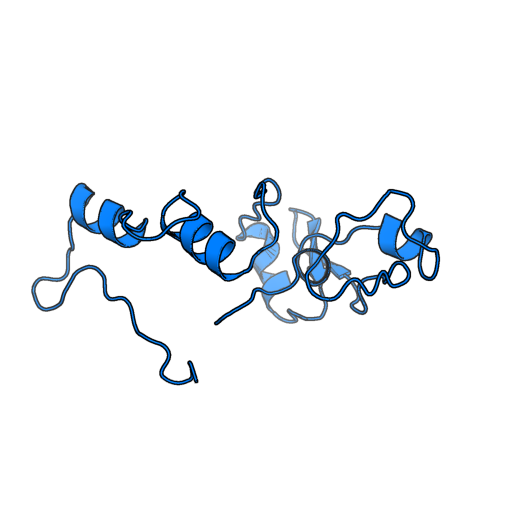 ? 8.352 10.042 2.602 1.00 85.69 81 PHE A C 1
ATOM 619 O O . PHE A 1 81 ? 7.442 9.285 2.268 1.00 85.69 81 PHE A O 1
ATOM 626 N N . MET A 1 82 ? 9.595 9.618 2.832 1.00 80.06 82 MET A N 1
ATOM 627 C CA . MET A 1 82 ? 10.080 8.260 2.541 1.00 80.06 82 MET A CA 1
ATOM 628 C C . MET A 1 82 ? 10.423 7.429 3.787 1.00 80.06 82 MET A C 1
ATOM 630 O O . MET A 1 82 ? 10.841 6.283 3.661 1.00 80.06 82 MET A O 1
ATOM 634 N N . GLU A 1 83 ? 10.282 7.997 4.985 1.00 83.88 83 GLU A N 1
ATOM 635 C CA . GLU A 1 83 ? 10.699 7.356 6.234 1.00 83.88 83 GLU A CA 1
ATOM 636 C C . GLU A 1 83 ? 9.560 6.516 6.846 1.00 83.88 83 GLU A C 1
ATOM 638 O O . GLU A 1 83 ? 8.393 6.922 6.856 1.00 83.88 83 GLU A O 1
ATOM 643 N N . HIS A 1 84 ? 9.899 5.318 7.332 1.00 86.19 84 HIS A N 1
ATOM 644 C CA . HIS A 1 84 ? 8.935 4.330 7.815 1.00 86.19 84 HIS A CA 1
ATOM 645 C C . HIS A 1 84 ? 8.202 4.762 9.095 1.00 86.19 84 HIS A C 1
ATOM 647 O O . HIS A 1 84 ? 6.985 4.595 9.177 1.00 86.19 84 HIS A O 1
ATOM 653 N N . ALA A 1 85 ? 8.889 5.333 10.085 1.00 84.69 85 ALA A N 1
ATOM 654 C CA . ALA A 1 85 ? 8.268 5.822 11.314 1.00 84.69 85 ALA A CA 1
ATOM 655 C C . ALA A 1 85 ? 7.295 6.989 11.052 1.00 84.69 85 ALA A C 1
ATOM 657 O O . ALA A 1 85 ? 6.182 6.990 11.580 1.00 84.69 85 ALA A O 1
ATOM 658 N N . GLN A 1 86 ? 7.648 7.935 10.180 1.00 89.12 86 GLN A N 1
ATOM 659 C CA . GLN A 1 86 ? 6.784 9.025 9.730 1.00 89.12 86 GLN A CA 1
ATOM 660 C C . GLN A 1 86 ? 5.555 8.484 9.000 1.00 89.12 86 GLN A C 1
ATOM 662 O O . GLN A 1 86 ? 4.441 8.938 9.264 1.00 89.12 86 GLN A O 1
ATOM 667 N N . ALA A 1 87 ? 5.729 7.484 8.130 1.00 88.81 87 ALA A N 1
ATOM 668 C CA . ALA A 1 87 ? 4.619 6.824 7.447 1.00 88.81 87 ALA A CA 1
ATOM 669 C C . ALA A 1 87 ? 3.667 6.126 8.417 1.00 88.81 87 ALA A C 1
ATOM 671 O O . ALA A 1 87 ? 2.454 6.239 8.246 1.00 88.81 87 ALA A O 1
ATOM 672 N N . ASN A 1 88 ? 4.186 5.492 9.469 1.00 86.94 88 ASN A N 1
ATOM 673 C CA . ASN A 1 88 ? 3.354 4.888 10.507 1.00 86.94 88 ASN A CA 1
ATOM 674 C C . ASN A 1 88 ? 2.501 5.941 11.228 1.00 86.94 88 ASN A C 1
ATOM 676 O O . ASN A 1 88 ? 1.286 5.770 11.351 1.00 86.94 88 ASN A O 1
ATOM 680 N N . PHE A 1 89 ? 3.096 7.061 11.656 1.00 89.31 89 PHE A N 1
ATOM 681 C CA . PHE A 1 89 ? 2.325 8.145 12.275 1.00 89.31 89 PHE A CA 1
ATOM 682 C C . PHE A 1 89 ? 1.303 8.738 11.311 1.00 89.31 89 PHE A C 1
ATOM 684 O O . PHE A 1 89 ? 0.148 8.936 11.682 1.00 89.31 89 PHE A O 1
ATOM 691 N N . TYR A 1 90 ? 1.688 8.955 10.057 1.00 91.69 90 TYR A N 1
ATOM 692 C CA . TYR A 1 90 ? 0.807 9.542 9.060 1.00 91.69 90 TYR A CA 1
ATOM 693 C C . TYR A 1 90 ? -0.375 8.638 8.718 1.00 91.69 90 TYR A C 1
ATOM 695 O O . TYR A 1 90 ? -1.500 9.118 8.613 1.00 91.69 90 TYR A O 1
ATOM 703 N N . PHE A 1 91 ? -0.152 7.329 8.614 1.00 89.31 91 PHE A N 1
ATOM 704 C CA . PHE A 1 91 ? -1.218 6.362 8.377 1.00 89.31 91 PHE A CA 1
ATOM 705 C C . PHE A 1 91 ? -2.220 6.322 9.535 1.00 89.31 91 PHE A C 1
ATOM 707 O O . PHE A 1 91 ? -3.428 6.281 9.314 1.00 89.31 91 PHE A O 1
ATOM 714 N N . HIS A 1 92 ? -1.733 6.371 10.777 1.00 88.81 92 HIS A N 1
ATOM 715 C CA . HIS A 1 92 ? -2.601 6.274 11.946 1.00 88.81 92 HIS A CA 1
ATOM 716 C C . HIS A 1 92 ? -3.238 7.597 12.364 1.00 88.81 92 HIS A C 1
ATOM 718 O O . HIS A 1 92 ? -4.352 7.569 12.875 1.00 88.81 92 HIS A O 1
ATOM 724 N N . ALA A 1 93 ? -2.563 8.733 12.201 1.00 92.12 93 ALA A N 1
ATOM 725 C CA . ALA A 1 93 ? -2.974 10.022 12.762 1.00 92.12 93 ALA A CA 1
ATOM 726 C C . ALA A 1 93 ? -3.093 11.149 11.719 1.00 92.12 93 ALA A C 1
ATOM 728 O O . ALA A 1 93 ? -3.442 12.273 12.073 1.00 92.12 93 ALA A O 1
ATOM 729 N N . GLY A 1 94 ? -2.786 10.890 10.443 1.00 91.50 94 GLY A N 1
ATOM 730 C CA . GLY A 1 94 ? -2.802 11.900 9.376 1.00 91.50 94 GLY A CA 1
ATOM 731 C C . GLY A 1 94 ? -1.676 12.936 9.467 1.00 91.50 94 GLY A C 1
ATOM 732 O O . GLY A 1 94 ? -1.630 13.861 8.659 1.00 91.50 94 GLY A O 1
ATOM 733 N N . MET A 1 95 ? -0.764 12.792 10.432 1.00 91.88 95 MET A N 1
ATOM 734 C CA . MET A 1 95 ? 0.376 13.676 10.665 1.00 91.88 95 MET A CA 1
ATOM 735 C C . MET A 1 95 ? 1.662 12.849 10.759 1.00 91.88 95 MET A C 1
ATOM 737 O O . MET A 1 95 ? 1.651 11.806 11.406 1.00 91.88 95 MET A O 1
ATOM 741 N N . PRO A 1 96 ? 2.786 13.293 10.169 1.00 90.69 96 PRO A N 1
ATOM 742 C CA . PRO A 1 96 ? 4.042 12.535 10.176 1.00 90.69 96 PRO A CA 1
ATOM 743 C C . PRO A 1 96 ? 4.815 12.632 11.504 1.00 90.69 96 PRO A C 1
ATOM 745 O O . PRO A 1 96 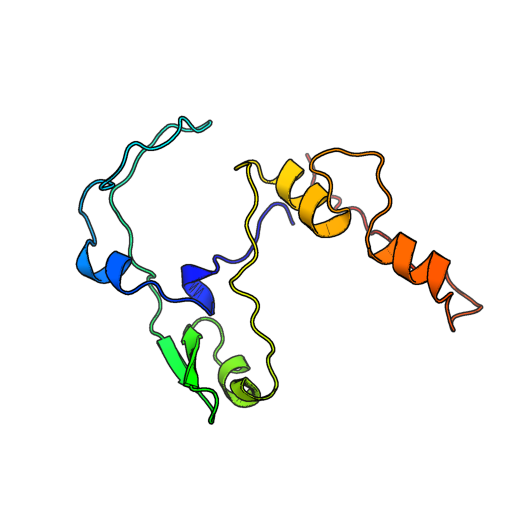? 5.965 12.205 11.582 1.00 90.69 96 PRO A O 1
ATOM 748 N N . PHE A 1 97 ? 4.211 13.222 12.537 1.00 88.56 97 PHE A N 1
ATOM 749 C CA . PHE A 1 97 ? 4.820 13.460 13.842 1.00 88.56 97 PHE A CA 1
ATOM 750 C C . PHE A 1 97 ? 3.976 12.832 14.949 1.00 88.56 97 PHE A C 1
ATOM 752 O O . PHE A 1 97 ? 2.769 12.626 14.802 1.00 88.56 97 PHE A O 1
ATOM 759 N N . ASN A 1 98 ? 4.615 12.561 16.081 1.00 85.81 98 ASN A N 1
ATOM 760 C CA . ASN A 1 98 ? 3.938 12.090 17.280 1.00 85.81 98 ASN A CA 1
ATOM 761 C C . ASN A 1 98 ? 3.089 13.198 17.936 1.00 85.81 98 ASN A C 1
ATOM 763 O O . ASN A 1 98 ? 3.209 14.382 17.627 1.00 85.81 98 ASN A O 1
ATOM 767 N N . GLY A 1 99 ? 2.220 12.798 18.868 1.00 88.19 99 GLY A N 1
ATOM 768 C CA . GLY A 1 99 ? 1.396 13.724 19.658 1.00 88.19 99 GLY A CA 1
ATOM 769 C C . GLY A 1 99 ? -0.005 13.986 19.101 1.00 88.19 99 GLY A C 1
ATOM 770 O O . GLY A 1 99 ? -0.790 14.668 19.755 1.00 88.19 99 GLY A O 1
ATOM 771 N N . PHE A 1 100 ? -0.352 13.412 17.946 1.00 91.56 100 PHE A N 1
ATOM 772 C CA . PHE A 1 100 ? -1.697 13.498 17.377 1.00 91.56 100 PHE A CA 1
ATOM 773 C C . PHE A 1 100 ? -2.531 12.245 17.692 1.00 91.56 100 PHE A C 1
ATOM 775 O O . PHE A 1 100 ? -1.995 11.132 17.699 1.00 91.56 100 PHE A O 1
ATOM 782 N N . PRO A 1 101 ? -3.843 12.397 17.950 1.00 90.94 101 PRO A N 1
ATOM 783 C CA . PRO A 1 101 ? -4.740 11.267 18.165 1.00 90.94 101 PRO A CA 1
ATOM 784 C C . PRO A 1 101 ? -4.835 10.390 16.913 1.00 90.94 101 PRO A C 1
ATOM 786 O O . PRO A 1 101 ? -5.057 10.876 15.805 1.00 90.94 101 PRO A O 1
ATOM 789 N N . SER A 1 102 ? -4.700 9.078 17.107 1.00 92.00 102 SER A N 1
ATOM 790 C CA . SER A 1 102 ? -4.895 8.102 16.034 1.00 92.00 102 SER A CA 1
ATOM 791 C C . SER A 1 102 ? -6.362 8.013 15.595 1.00 92.00 102 SER A C 1
ATOM 793 O O . SER A 1 102 ? -7.276 8.382 16.334 1.00 92.00 102 SER A O 1
ATOM 795 N N . MET A 1 103 ? -6.599 7.440 14.418 1.00 91.69 103 MET A N 1
ATOM 796 C CA . MET A 1 103 ? -7.926 7.150 13.883 1.00 91.69 103 MET A CA 1
ATOM 797 C C . MET A 1 103 ? -8.771 6.343 14.878 1.00 91.69 103 MET A C 1
ATOM 799 O O . MET A 1 103 ? -9.932 6.675 15.088 1.00 91.69 103 MET A O 1
ATOM 803 N N . GLY A 1 104 ? -8.187 5.348 15.558 1.00 90.56 104 GLY A N 1
ATOM 804 C CA . GLY A 1 104 ? -8.888 4.570 16.587 1.00 90.56 104 GLY A CA 1
ATOM 805 C C . GLY A 1 104 ? -9.336 5.414 17.786 1.00 90.56 104 GLY A C 1
ATOM 806 O O . GLY A 1 104 ? -10.449 5.237 18.284 1.00 90.56 104 GLY A O 1
ATOM 807 N N . ALA A 1 105 ? -8.521 6.391 18.201 1.00 91.81 105 ALA A N 1
ATOM 808 C CA . ALA A 1 105 ? -8.885 7.332 19.260 1.00 91.81 105 ALA A CA 1
ATOM 809 C C . ALA A 1 105 ? -10.036 8.257 18.829 1.00 91.81 105 ALA A C 1
ATOM 811 O O . ALA A 1 105 ? -10.986 8.433 19.590 1.00 91.81 105 ALA A O 1
ATOM 812 N N . TRP A 1 106 ? -9.996 8.793 17.602 1.00 93.19 106 TRP A N 1
ATOM 813 C CA . TRP A 1 106 ? -11.082 9.614 17.053 1.00 93.19 106 TRP A CA 1
ATOM 814 C C . TRP A 1 106 ? -12.394 8.847 16.913 1.00 93.19 106 TRP A C 1
ATOM 816 O O . TRP A 1 106 ? -13.442 9.360 17.300 1.00 93.19 106 TRP A O 1
ATOM 826 N N . VAL A 1 107 ? -12.337 7.619 16.395 1.00 92.75 107 VAL A N 1
ATOM 827 C CA . VAL A 1 107 ? -13.509 6.747 16.244 1.00 92.75 107 VAL A CA 1
ATOM 828 C C . VAL A 1 107 ? -14.130 6.451 17.607 1.00 92.75 107 VAL A C 1
ATOM 830 O O . VAL A 1 107 ? -15.328 6.648 17.781 1.00 92.75 107 VAL A O 1
ATOM 833 N N . THR A 1 108 ? -13.315 6.069 18.593 1.00 92.94 108 THR A N 1
ATOM 834 C CA . THR A 1 108 ? -13.800 5.777 19.953 1.00 92.94 108 THR A CA 1
ATOM 835 C C . THR A 1 108 ? -14.364 7.023 20.635 1.00 92.94 108 THR A C 1
ATOM 837 O O . THR A 1 108 ? -15.369 6.942 21.331 1.00 92.94 108 THR A O 1
ATOM 840 N N . TYR A 1 109 ? -13.750 8.190 20.430 1.00 91.88 109 TYR A N 1
ATOM 841 C CA . TYR A 1 109 ? -14.252 9.450 20.977 1.00 91.88 109 TYR A CA 1
ATOM 842 C C . TYR A 1 109 ? -15.592 9.863 20.349 1.00 91.88 109 TYR A C 1
ATOM 844 O O . TYR A 1 109 ? -16.505 10.267 21.063 1.00 91.88 109 TYR A O 1
ATOM 852 N N . GLY A 1 110 ? -15.711 9.770 19.020 1.00 94.12 110 GLY A N 1
ATOM 853 C CA . GLY A 1 110 ? -16.885 10.242 18.285 1.00 94.12 110 GLY A CA 1
ATOM 854 C C . GLY A 1 110 ? -18.077 9.286 18.318 1.00 94.12 110 GLY A C 1
ATOM 855 O O . GLY A 1 110 ? -19.215 9.742 18.391 1.00 94.12 110 GLY A O 1
ATOM 856 N N . LEU A 1 111 ? -17.829 7.975 18.258 1.00 94.69 111 LEU A N 1
ATOM 857 C CA . LEU A 1 111 ? -18.875 6.945 18.199 1.00 94.69 111 LEU A CA 1
ATOM 858 C C . LEU A 1 111 ? -19.058 6.186 19.521 1.00 94.69 111 LEU A C 1
ATOM 860 O O . LEU A 1 111 ? -20.067 5.508 19.697 1.00 94.69 111 LEU A O 1
ATOM 864 N N . GLY A 1 112 ? -18.120 6.311 20.460 1.00 91.62 112 GLY A N 1
ATOM 865 C CA . GLY A 1 112 ? -18.127 5.548 21.703 1.00 91.62 112 GLY A CA 1
ATOM 866 C C . GLY A 1 11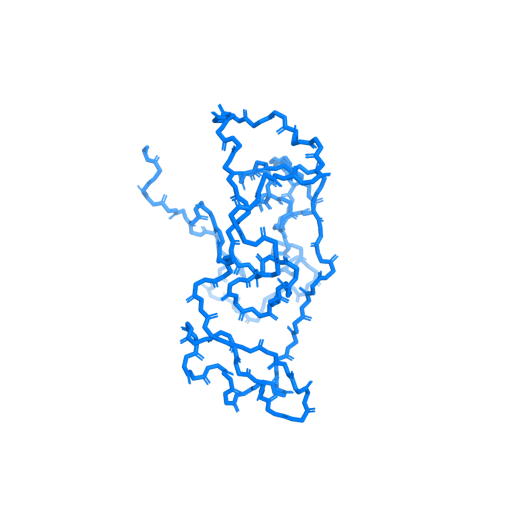2 ? -17.681 4.097 21.512 1.00 91.62 112 GLY A C 1
ATOM 867 O O . GLY A 1 112 ? -16.994 3.743 20.556 1.00 91.62 112 GLY A O 1
ATOM 868 N N . THR A 1 113 ? -18.060 3.249 22.465 1.00 90.56 113 THR A N 1
ATOM 869 C CA . THR A 1 113 ? -17.815 1.803 22.452 1.00 90.56 113 THR A CA 1
ATOM 870 C C . THR A 1 113 ? -19.057 1.081 22.965 1.00 90.56 113 THR A C 1
ATOM 872 O O . THR A 1 113 ? -19.653 1.497 23.959 1.00 90.56 113 THR A O 1
ATOM 875 N N . GLU A 1 114 ? -19.447 -0.016 22.314 1.00 89.31 114 GLU A N 1
ATOM 876 C CA . GLU A 1 114 ? -20.488 -0.913 22.840 1.00 89.31 114 GLU A CA 1
ATOM 877 C C . GLU A 1 114 ? -19.965 -1.748 24.022 1.00 89.31 114 GLU A C 1
ATOM 879 O O . GLU A 1 114 ? -20.735 -2.215 24.863 1.00 89.31 114 GLU A O 1
ATOM 884 N N . ASN A 1 115 ? -18.641 -1.906 24.127 1.00 86.88 115 ASN A N 1
ATOM 885 C CA . ASN A 1 115 ? -17.994 -2.650 25.197 1.00 86.88 115 ASN A CA 1
ATOM 886 C C . ASN A 1 115 ? -17.956 -1.829 26.496 1.00 86.88 115 ASN A C 1
ATOM 888 O O . ASN A 1 115 ? -17.280 -0.806 26.564 1.00 86.88 115 ASN A O 1
ATOM 892 N N . GLN A 1 116 ? -18.653 -2.314 27.529 1.00 90.12 116 GLN A N 1
ATOM 893 C CA . GLN A 1 116 ? -18.709 -1.699 28.866 1.00 90.12 116 GLN A CA 1
ATOM 894 C C . GLN A 1 116 ? -17.626 -2.209 29.830 1.00 90.12 116 GLN A C 1
ATOM 896 O O . GLN A 1 116 ? -17.467 -1.668 30.920 1.00 90.12 116 GLN A O 1
ATOM 901 N N . ASN A 1 117 ? -16.906 -3.271 29.458 1.00 93.56 117 ASN A N 1
ATOM 902 C CA . ASN A 1 117 ? -16.000 -3.992 30.354 1.00 93.56 117 ASN A CA 1
ATOM 903 C C . ASN A 1 117 ? -14.515 -3.784 30.016 1.00 93.56 117 ASN A C 1
ATOM 905 O O . ASN A 1 117 ? -13.661 -4.138 30.825 1.00 93.56 117 ASN A O 1
ATOM 909 N N . LEU A 1 118 ? -14.192 -3.240 28.837 1.00 91.50 118 LEU A N 1
ATOM 910 C CA . LEU A 1 118 ? -12.822 -2.994 28.371 1.00 91.50 118 LEU A CA 1
ATOM 911 C C . LEU A 1 118 ? -12.706 -1.635 27.657 1.00 91.50 118 LEU A C 1
ATOM 913 O O . LEU A 1 118 ? -13.714 -1.115 27.173 1.00 91.50 118 LEU A O 1
ATOM 917 N N . PRO A 1 119 ? -11.486 -1.070 27.539 1.00 88.62 119 PRO A N 1
ATOM 918 C CA . PRO A 1 119 ? -11.255 0.125 26.732 1.00 88.62 119 PRO A CA 1
ATOM 919 C C . PRO A 1 119 ? -11.698 -0.069 25.275 1.00 88.62 119 PRO A C 1
ATOM 921 O O . PRO A 1 119 ? -11.437 -1.113 24.680 1.00 88.62 119 PRO A O 1
ATOM 924 N N . GLY A 1 120 ? -12.318 0.960 24.683 1.00 88.00 120 GLY A N 1
ATOM 925 C CA . GLY A 1 120 ? -12.792 0.922 23.290 1.00 88.00 120 GLY A CA 1
ATOM 926 C C . GLY A 1 120 ? -11.677 0.849 22.237 1.00 88.00 120 GLY A C 1
ATOM 927 O O . GLY A 1 120 ? -11.918 0.414 21.115 1.00 88.00 120 GLY A O 1
ATOM 928 N N . TYR A 1 121 ? -10.449 1.227 22.599 1.00 89.19 121 TYR A N 1
ATOM 929 C CA . TYR A 1 121 ? -9.274 1.134 21.737 1.00 89.19 121 TYR A CA 1
ATOM 930 C C . TYR A 1 121 ? -8.018 0.885 22.575 1.00 89.19 121 TYR A C 1
ATOM 932 O O . TYR A 1 121 ? -7.791 1.565 23.577 1.00 89.19 121 TYR A O 1
ATOM 940 N N . VAL A 1 122 ? -7.202 -0.085 22.160 1.00 86.94 122 VAL A N 1
ATOM 941 C CA . VAL A 1 122 ? -5.950 -0.467 22.825 1.00 86.94 122 VAL A CA 1
ATOM 942 C C . VAL A 1 122 ? -4.846 -0.523 21.779 1.00 86.94 122 VAL A C 1
ATOM 944 O O . VAL A 1 122 ? -4.991 -1.176 20.749 1.00 86.94 122 VAL A O 1
ATOM 947 N N . VAL A 1 123 ? -3.732 0.148 22.060 1.00 82.50 123 VAL A N 1
ATOM 948 C CA . VAL A 1 123 ? -2.504 0.037 21.271 1.00 82.50 123 VAL A CA 1
ATOM 949 C C . VAL A 1 123 ? -1.585 -0.940 21.988 1.00 82.50 123 VAL A C 1
ATOM 951 O O . VAL A 1 123 ? -1.248 -0.724 23.151 1.00 82.50 123 VAL A O 1
ATOM 954 N N . MET A 1 124 ? -1.199 -2.015 21.306 1.00 81.00 124 MET A N 1
ATOM 955 C CA . MET A 1 124 ? -0.195 -2.948 21.811 1.00 81.00 124 MET A CA 1
ATOM 956 C C . MET A 1 124 ? 1.186 -2.489 21.363 1.00 81.00 124 MET A C 1
ATOM 958 O O . MET A 1 124 ? 1.389 -2.162 20.193 1.00 81.00 124 MET A O 1
ATOM 962 N N . LEU A 1 125 ? 2.117 -2.454 22.309 1.00 73.00 125 LEU A N 1
ATOM 963 C CA . LEU A 1 125 ? 3.525 -2.240 22.013 1.00 73.00 125 LEU A CA 1
ATOM 964 C C . LEU A 1 125 ? 4.117 -3.553 21.496 1.00 73.00 125 LEU A C 1
ATOM 966 O O . LEU A 1 125 ? 3.754 -4.630 21.966 1.00 73.00 125 LEU A O 1
ATOM 970 N N . ASP A 1 126 ? 5.000 -3.440 20.515 1.00 67.25 126 ASP A N 1
ATOM 971 C CA . ASP A 1 126 ? 5.825 -4.547 20.047 1.00 67.25 126 ASP A CA 1
ATOM 972 C C . ASP A 1 126 ? 7.093 -4.564 20.910 1.00 67.25 126 ASP A C 1
ATOM 974 O O . ASP A 1 126 ? 7.794 -3.554 20.973 1.00 67.25 126 ASP A O 1
ATOM 978 N N . ASP A 1 127 ? 7.350 -5.665 21.617 1.00 61.31 127 ASP A N 1
ATOM 979 C CA . ASP A 1 127 ? 8.461 -5.798 22.581 1.00 61.31 127 ASP A CA 1
ATOM 980 C C . ASP A 1 127 ? 9.823 -5.989 21.881 1.00 61.31 127 ASP A C 1
ATOM 982 O O . ASP A 1 127 ? 10.858 -6.093 22.525 1.00 61.31 127 ASP A O 1
ATOM 986 N N . SER A 1 128 ? 9.844 -6.048 20.543 1.00 57.25 128 SER A N 1
ATOM 987 C CA . SER A 1 128 ? 11.053 -6.288 19.748 1.00 57.25 128 SER A CA 1
ATOM 988 C C . SER A 1 128 ? 11.744 -5.011 19.248 1.00 57.25 128 SER A C 1
ATOM 990 O O . SER A 1 128 ? 12.424 -5.053 18.222 1.00 57.25 128 SER A O 1
ATOM 992 N N . ALA A 1 129 ? 11.525 -3.869 19.896 1.00 46.66 129 ALA A N 1
ATOM 993 C CA . ALA A 1 129 ? 12.196 -2.615 19.561 1.00 46.66 129 ALA A CA 1
ATOM 994 C C . ALA A 1 129 ? 13.439 -2.408 20.446 1.00 46.66 129 ALA A C 1
ATOM 996 O O . ALA A 1 129 ? 13.454 -1.507 21.282 1.00 46.66 129 ALA A O 1
ATOM 997 N N . ASP A 1 130 ? 14.450 -3.255 20.233 1.00 38.16 130 ASP A N 1
ATOM 998 C CA . ASP A 1 130 ? 15.862 -2.945 20.507 1.00 38.16 130 ASP A CA 1
ATOM 999 C C . ASP A 1 130 ? 16.558 -2.558 19.191 1.00 38.16 130 ASP A C 1
ATOM 1001 O O . ASP A 1 130 ? 16.354 -3.274 18.178 1.00 38.16 130 ASP A O 1
#